Protein AF-A0A1A6C2M9-F1 (afdb_monomer)

Solvent-accessible surface area (backbone atoms only — not comparable to full-atom values): 7243 Å² total; per-residue (Å²): 136,85,80,81,74,80,56,70,44,82,43,79,40,51,77,85,44,47,68,56,46,50,74,72,33,90,80,65,69,95,48,69,64,40,36,74,71,62,27,26,37,24,34,24,44,74,85,78,39,56,46,25,40,37,33,43,41,79,43,71,50,96,66,31,34,19,48,74,43,74,50,57,32,81,93,55,53,95,74,54,60,69,48,54,54,52,47,55,51,64,70,33,82,91,36,91,54,75,44,73,80,75,63,88,85,41,54,72,58,55,52,44,42,48,73,67,64,58,78,138

Radius of gyration: 14.21 Å; Cα contacts (8 Å, |Δi|>4): 172; chains: 1; bounding box: 35×28×48 Å

Nearest PDB structures (foldseek):
  7ypu-assembly2_C  TM=8.501E-01  e=3.129E-03  Streptomyces lavendulae subsp. lavendulae
  7ypu-assembly1_A  TM=7.647E-01  e=2.414E-03  Streptomyces lavendulae subsp. lavendulae
  5c82-assembly1_A-2  TM=8.133E-01  e=8.280E-03  Streptomyces noursei
  6cw2-assembly3_D  TM=6.041E-01  e=1.391E-02  Saccharomyces cerevisiae S288C
  1ygh-assembly2_B  TM=6.141E-01  e=1.925E-02  Saccharomyces cerevisiae

Mean predicted aligned error: 4.07 Å

Secondary structure (DSSP, 8-state):
---PPPPEEEEE--GGGHHHHHHH-TT----HHHHHTT-EEEEEETTTEEEEEEEEEEEEETTEEEEEEEEE-GGGTTSSHHHHHHHHHHT-TT-SS-EE---TT-HHHHHHHHHTT---

InterPro domains:
  IPR000182 GNAT domain [PF00583] (30-115)
  IPR000182 GNAT domain [PS51186] (8-120)
  IPR016181 Acyl-CoA N-acyltransferase [SSF55729] (7-120)

pLDDT: mean 91.69, std 9.91, range [42.69, 98.12]

Foldseek 3Di:
DDPPDWDKDKAQDDPLQVVLCCVQDVPPPDCPVQSVVSQKIFIDTPNRHRQKIWGWDQLPPVRAIEREDIDGRPVRPPPCRLLVRLLVVVPDPVHPDYHYDDDPPPVVVVVSCVVNVDDD

Organism: NCBI:txid160660

Structure (mmCIF, N/CA/C/O backbone):
data_AF-A0A1A6C2M9-F1
#
_entry.id   AF-A0A1A6C2M9-F1
#
loop_
_atom_site.group_PDB
_atom_site.id
_atom_site.type_symbol
_atom_site.label_atom_id
_atom_site.label_alt_id
_atom_site.label_comp_id
_atom_site.label_asym_id
_atom_site.label_entity_id
_atom_site.label_seq_id
_atom_site.pdbx_PDB_ins_code
_atom_site.Cartn_x
_atom_site.Cartn_y
_atom_site.Cartn_z
_atom_site.occupancy
_atom_site.B_iso_or_equiv
_atom_site.auth_seq_id
_atom_site.auth_comp_id
_atom_site.auth_asym_id
_atom_site.auth_atom_id
_atom_site.pdbx_PDB_model_num
ATOM 1 N N . MET A 1 1 ? -10.059 -12.499 31.554 1.00 42.69 1 MET A N 1
ATOM 2 C CA . MET A 1 1 ? -10.371 -11.429 30.585 1.00 42.69 1 MET A CA 1
ATOM 3 C C . MET A 1 1 ? -9.821 -11.872 29.239 1.00 42.69 1 MET A C 1
ATOM 5 O O . MET A 1 1 ? -8.609 -11.904 29.084 1.00 42.69 1 MET A O 1
ATOM 9 N N . ILE A 1 2 ? -10.674 -12.349 28.331 1.00 43.16 2 ILE A N 1
ATOM 10 C CA . ILE A 1 2 ? -10.252 -12.726 26.974 1.00 43.16 2 ILE A CA 1
ATOM 11 C C . ILE A 1 2 ? -10.218 -11.424 26.175 1.00 43.16 2 ILE A C 1
ATOM 13 O O . ILE A 1 2 ? -11.256 -10.792 26.002 1.00 43.16 2 ILE A O 1
ATOM 17 N N . ILE A 1 3 ? -9.030 -10.980 25.770 1.00 48.72 3 ILE A N 1
ATOM 18 C CA . ILE A 1 3 ? -8.889 -9.841 24.861 1.00 48.72 3 ILE A CA 1
ATOM 19 C C . ILE A 1 3 ? -9.311 -10.356 23.484 1.00 48.72 3 ILE A C 1
ATOM 21 O O . ILE A 1 3 ? -8.635 -11.215 22.921 1.00 48.72 3 ILE A O 1
ATOM 25 N N . ALA A 1 4 ? -10.449 -9.891 22.968 1.00 56.03 4 ALA A N 1
ATOM 26 C CA . ALA A 1 4 ? -10.818 -10.153 21.584 1.00 56.03 4 ALA A CA 1
ATOM 27 C C . ALA A 1 4 ? -9.780 -9.468 20.685 1.00 56.03 4 ALA A C 1
ATOM 29 O O . ALA A 1 4 ? -9.603 -8.252 20.753 1.00 56.03 4 ALA A O 1
ATOM 30 N N . ILE A 1 5 ? -9.049 -10.254 19.897 1.00 62.09 5 ILE A N 1
ATOM 31 C CA . ILE A 1 5 ? -8.145 -9.717 18.881 1.00 62.09 5 ILE A CA 1
ATOM 32 C C . ILE A 1 5 ? -9.037 -9.309 17.703 1.00 62.09 5 ILE A C 1
ATOM 34 O O . ILE A 1 5 ? -9.737 -10.181 17.183 1.00 62.09 5 ILE A O 1
ATOM 38 N N . PRO A 1 6 ? -9.057 -8.027 17.301 1.00 69.94 6 PRO A N 1
ATOM 39 C CA . PRO A 1 6 ? -9.881 -7.593 16.183 1.00 69.94 6 PRO A CA 1
ATOM 40 C C . PRO A 1 6 ? -9.475 -8.353 14.921 1.00 69.94 6 PRO A C 1
ATOM 42 O O . PRO A 1 6 ? -8.284 -8.533 14.638 1.00 69.94 6 PRO A O 1
ATOM 45 N N . MET A 1 7 ? -10.466 -8.835 14.173 1.00 79.81 7 MET A N 1
ATOM 46 C CA . MET A 1 7 ? -10.200 -9.593 12.959 1.00 79.81 7 MET A CA 1
ATOM 47 C C . MET A 1 7 ? -9.854 -8.600 11.858 1.00 79.81 7 MET A C 1
ATOM 49 O O . MET A 1 7 ? -10.659 -7.740 11.508 1.00 79.81 7 MET A O 1
ATOM 53 N N . THR A 1 8 ? -8.640 -8.704 11.320 1.00 89.75 8 THR A N 1
ATOM 54 C CA . THR A 1 8 ? -8.222 -7.874 10.191 1.00 89.75 8 THR A CA 1
ATOM 55 C C . THR A 1 8 ? -8.089 -8.719 8.933 1.00 89.75 8 THR A C 1
ATOM 57 O O . THR A 1 8 ? -7.303 -9.673 8.909 1.00 89.75 8 THR A O 1
ATOM 60 N N . GLU A 1 9 ? -8.792 -8.328 7.880 1.00 94.38 9 GLU A N 1
ATOM 61 C CA . GLU A 1 9 ? -8.758 -8.931 6.550 1.00 94.38 9 GLU A CA 1
ATOM 62 C C . GLU A 1 9 ? -7.981 -8.033 5.575 1.00 94.38 9 GLU A C 1
ATOM 64 O O . GLU A 1 9 ? -8.121 -6.812 5.604 1.00 94.38 9 GLU A O 1
ATOM 69 N N . ILE A 1 10 ? -7.159 -8.625 4.701 1.00 96.06 10 ILE A N 1
ATOM 70 C CA . ILE A 1 10 ? -6.577 -7.907 3.560 1.00 96.06 10 ILE A CA 1
ATOM 71 C C . ILE A 1 10 ? -7.435 -8.208 2.337 1.00 96.06 10 ILE A C 1
ATOM 73 O O . ILE A 1 10 ? -7.563 -9.370 1.954 1.00 96.06 10 ILE A O 1
ATOM 77 N N . ARG A 1 11 ? -8.020 -7.174 1.730 1.00 95.81 11 ARG A N 1
ATOM 78 C CA . ARG A 1 11 ? -8.969 -7.327 0.619 1.00 95.81 11 ARG A CA 1
ATOM 79 C C . ARG A 1 11 ? -8.814 -6.230 -0.436 1.00 95.81 11 ARG A C 1
ATOM 81 O O . ARG A 1 11 ? -8.304 -5.151 -0.119 1.00 95.81 11 ARG A O 1
ATOM 88 N N . PRO A 1 12 ? -9.300 -6.448 -1.673 1.00 95.81 12 PRO A N 1
ATOM 89 C CA . PRO A 1 12 ? -9.447 -5.369 -2.640 1.00 95.81 12 PRO A CA 1
ATOM 90 C C . PRO A 1 12 ? -10.240 -4.197 -2.051 1.00 95.81 12 PRO A C 1
ATOM 92 O O . PRO A 1 12 ? -11.237 -4.385 -1.339 1.00 95.81 12 PRO A O 1
ATOM 95 N N . GLY A 1 13 ? -9.779 -2.984 -2.345 1.00 95.50 13 GLY A N 1
ATOM 96 C CA . GLY A 1 13 ? -10.482 -1.762 -1.993 1.00 95.50 13 GLY A CA 1
ATOM 97 C C . GLY A 1 13 ? -11.783 -1.635 -2.780 1.00 95.50 13 GLY A C 1
ATOM 98 O O . GLY A 1 13 ? -11.860 -1.981 -3.958 1.00 95.50 13 GLY A O 1
ATOM 99 N N . LYS A 1 14 ? -12.813 -1.109 -2.130 1.00 95.06 14 LYS A N 1
ATOM 100 C CA . LYS A 1 14 ? -14.101 -0.755 -2.725 1.00 95.06 14 LYS A CA 1
ATOM 101 C C . LYS A 1 14 ? -14.228 0.761 -2.731 1.00 95.06 14 LYS A C 1
ATOM 103 O O . LYS A 1 14 ? -13.739 1.429 -1.828 1.00 95.06 14 LYS A O 1
ATOM 108 N N . LEU A 1 15 ? -14.964 1.319 -3.692 1.00 94.44 15 LEU A N 1
ATOM 109 C CA . LEU A 1 15 ? -15.195 2.768 -3.745 1.00 94.44 15 LEU A CA 1
ATOM 110 C C . LEU A 1 15 ? -15.852 3.314 -2.457 1.00 94.44 15 LEU A C 1
ATOM 112 O O . LEU A 1 15 ? -15.631 4.463 -2.090 1.00 94.44 15 LEU A O 1
ATOM 116 N N . THR A 1 16 ? -16.606 2.478 -1.738 1.00 93.94 16 THR A N 1
ATOM 117 C CA . THR A 1 16 ? -17.181 2.798 -0.422 1.00 93.94 16 THR A CA 1
ATOM 118 C C . THR A 1 16 ? -16.140 2.977 0.687 1.00 93.94 16 THR A C 1
ATOM 120 O O . THR A 1 16 ? -16.459 3.595 1.694 1.00 93.94 16 THR A O 1
ATOM 123 N N . ASP A 1 17 ? -14.908 2.483 0.515 1.00 94.69 17 ASP A N 1
ATOM 124 C CA . ASP A 1 17 ? -13.803 2.702 1.458 1.00 94.69 17 ASP A CA 1
ATOM 125 C C . ASP A 1 17 ? -13.223 4.121 1.322 1.00 94.69 17 ASP A C 1
ATOM 127 O O . ASP A 1 17 ? -12.639 4.652 2.265 1.00 94.69 17 ASP A O 1
ATOM 131 N N . TYR A 1 18 ? -13.377 4.755 0.152 1.00 94.00 18 TYR A N 1
ATOM 132 C CA . TYR A 1 18 ? -12.710 6.014 -0.187 1.00 94.00 18 TYR A CA 1
ATOM 133 C C . TYR A 1 18 ? -12.971 7.162 0.808 1.00 94.00 18 TYR A C 1
ATOM 135 O O . TYR A 1 18 ? -11.992 7.800 1.200 1.00 94.00 18 TYR A O 1
ATOM 143 N N . PRO A 1 19 ? -14.206 7.406 1.303 1.00 92.44 19 PRO A N 1
ATOM 144 C CA . PRO A 1 19 ? -14.439 8.424 2.331 1.00 92.44 19 PRO A CA 1
ATOM 145 C C . PRO A 1 19 ? -13.612 8.200 3.604 1.00 92.44 19 PRO A C 1
ATOM 147 O O . PRO A 1 19 ? -13.095 9.157 4.176 1.00 92.44 19 PRO A O 1
ATOM 150 N N . GLN A 1 20 ? -13.434 6.941 4.019 1.00 93.31 20 GLN A N 1
ATOM 151 C CA . GLN A 1 20 ? -12.633 6.599 5.193 1.00 93.31 20 GLN A CA 1
ATOM 152 C C . GLN A 1 20 ? -11.142 6.829 4.934 1.00 93.31 20 GLN A C 1
ATOM 154 O O . GLN A 1 20 ? -10.455 7.366 5.797 1.00 93.31 20 GLN A O 1
ATOM 159 N N . LEU A 1 21 ? -10.637 6.462 3.750 1.00 95.25 21 LEU A N 1
ATOM 160 C CA . LEU A 1 21 ? -9.229 6.686 3.405 1.00 95.25 21 LEU A CA 1
ATOM 161 C C . LEU A 1 21 ? -8.882 8.183 3.385 1.00 95.25 21 LEU A C 1
ATOM 163 O O . LEU A 1 21 ? -7.847 8.581 3.915 1.00 95.25 21 LEU A O 1
ATOM 167 N N . VAL A 1 22 ? -9.776 9.01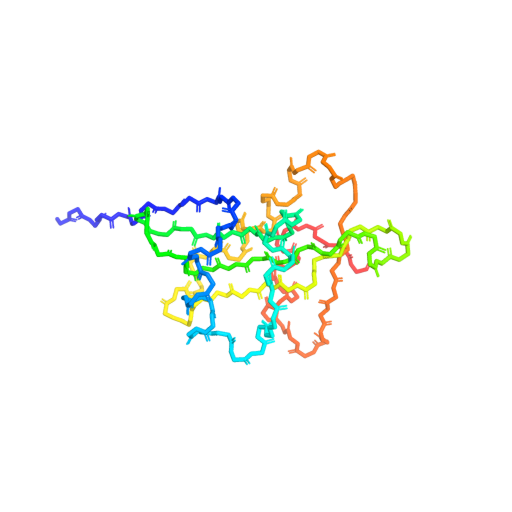3 2.834 1.00 94.56 22 VAL A N 1
ATOM 168 C CA . VAL A 1 22 ? -9.644 10.482 2.831 1.00 94.56 22 VAL A CA 1
ATOM 169 C C . VAL A 1 22 ? -9.573 11.041 4.254 1.00 94.56 22 VAL A C 1
ATOM 171 O O . VAL A 1 22 ? -8.828 11.986 4.498 1.00 94.56 22 VAL A O 1
ATOM 174 N N . ALA A 1 23 ? -10.289 10.443 5.212 1.00 93.88 23 ALA A N 1
ATOM 175 C CA . ALA A 1 23 ? -10.318 10.924 6.592 1.00 93.88 23 ALA A CA 1
ATOM 176 C C . ALA A 1 23 ? -8.957 10.834 7.314 1.00 93.88 23 ALA A C 1
ATOM 178 O O . ALA A 1 23 ? -8.729 11.588 8.258 1.00 93.88 23 ALA A O 1
ATOM 179 N N . TYR A 1 24 ? -8.045 9.947 6.889 1.00 95.25 24 TYR A N 1
ATOM 180 C CA . TYR A 1 24 ? -6.723 9.781 7.520 1.00 95.25 24 TYR A CA 1
ATOM 181 C C . TYR A 1 24 ? -5.522 9.964 6.580 1.00 95.25 24 TYR A C 1
ATOM 183 O O . TYR A 1 24 ? -4.359 9.860 7.007 1.00 95.25 24 TYR A O 1
ATOM 191 N N . ASP A 1 25 ? -5.781 10.231 5.304 1.00 96.00 25 ASP A N 1
ATOM 192 C CA . ASP A 1 25 ? -4.770 10.550 4.308 1.00 96.00 25 ASP A CA 1
ATOM 193 C C . ASP A 1 25 ? -5.160 11.796 3.513 1.00 96.00 25 ASP A C 1
ATOM 195 O O . ASP A 1 25 ? -5.753 11.730 2.437 1.00 96.00 25 ASP A O 1
ATOM 199 N N . GLU A 1 26 ? -4.764 12.949 4.047 1.00 91.50 26 GLU A N 1
ATOM 200 C CA . GLU A 1 26 ? -4.974 14.259 3.426 1.00 91.50 26 GLU A CA 1
ATOM 201 C C . GLU A 1 26 ? -4.333 14.383 2.029 1.00 91.50 26 GLU A C 1
ATOM 203 O O . GLU A 1 26 ? -4.745 15.221 1.229 1.00 91.50 26 GLU A O 1
ATOM 208 N N . PHE A 1 27 ? -3.359 13.525 1.699 1.00 90.94 27 PHE A N 1
ATOM 209 C CA . PHE A 1 27 ? -2.637 13.540 0.425 1.00 90.94 27 PHE A CA 1
ATOM 210 C C . PHE A 1 27 ? -3.105 12.448 -0.542 1.00 90.94 27 PHE A C 1
ATOM 212 O O . PHE A 1 27 ? -2.455 12.208 -1.570 1.00 90.94 27 PHE A O 1
ATOM 219 N N . ILE A 1 28 ? -4.220 11.766 -0.247 1.00 93.50 28 ILE A N 1
ATOM 220 C CA . ILE A 1 28 ? -4.685 10.648 -1.070 1.00 93.50 28 ILE A CA 1
ATOM 221 C C . ILE A 1 28 ? -4.973 11.071 -2.518 1.00 93.50 28 ILE A C 1
ATOM 223 O O . ILE A 1 28 ? -4.584 10.348 -3.438 1.00 93.50 28 ILE A O 1
ATOM 227 N N . GLY A 1 29 ? -5.517 12.272 -2.736 1.00 93.06 29 GLY A N 1
ATOM 228 C CA . GLY A 1 29 ? -5.943 12.740 -4.060 1.00 93.06 29 GLY A CA 1
ATOM 229 C C . GLY A 1 29 ? -7.127 11.934 -4.612 1.00 93.06 29 GLY A C 1
ATOM 230 O O . GLY A 1 29 ? -7.638 11.047 -3.936 1.00 93.06 29 GLY A O 1
ATOM 231 N N . ASP A 1 30 ? -7.569 12.229 -5.839 1.00 94.00 30 ASP A N 1
ATOM 232 C CA . ASP A 1 30 ? -8.649 11.469 -6.486 1.00 94.00 30 ASP A CA 1
ATOM 233 C C . ASP A 1 30 ? -8.167 10.075 -6.904 1.00 94.00 30 ASP A C 1
ATOM 235 O O . ASP A 1 30 ? -7.312 9.944 -7.776 1.00 94.00 30 ASP A O 1
ATOM 239 N N . ARG A 1 31 ? -8.728 9.038 -6.275 1.00 93.88 31 ARG A N 1
ATOM 240 C CA . ARG A 1 31 ? -8.351 7.630 -6.491 1.00 93.88 31 ARG A CA 1
ATOM 241 C C . ARG A 1 31 ? -9.463 6.779 -7.084 1.00 93.88 31 ARG A C 1
ATOM 243 O O . ARG A 1 31 ? -9.368 5.555 -7.093 1.00 93.88 31 ARG A O 1
ATOM 250 N N . ARG A 1 32 ? -10.530 7.395 -7.601 1.00 92.31 32 ARG A N 1
ATOM 251 C CA . ARG A 1 32 ? -11.684 6.655 -8.143 1.00 92.31 32 ARG A CA 1
ATOM 252 C C . ARG A 1 32 ? -11.292 5.690 -9.265 1.00 92.31 32 ARG A C 1
ATOM 254 O O . ARG A 1 32 ? -11.792 4.568 -9.289 1.00 92.31 32 ARG A O 1
ATOM 261 N N . GLN A 1 33 ? -10.376 6.102 -10.142 1.00 93.19 33 GLN A N 1
ATOM 262 C CA . GLN A 1 33 ? -9.857 5.249 -11.216 1.00 93.19 33 GLN A CA 1
ATOM 263 C C . GLN A 1 33 ? -9.002 4.098 -10.672 1.00 93.19 33 GLN A C 1
ATOM 265 O O . GLN A 1 33 ? -9.159 2.966 -11.118 1.00 93.19 33 GLN A O 1
ATOM 270 N N . ASP A 1 34 ? -8.180 4.349 -9.652 1.00 95.06 34 ASP A N 1
ATOM 271 C CA . ASP A 1 34 ? -7.322 3.327 -9.040 1.00 95.06 34 ASP A CA 1
ATOM 272 C C . ASP A 1 34 ? -8.143 2.237 -8.330 1.00 95.06 34 ASP A C 1
ATOM 274 O O . ASP A 1 34 ? -7.811 1.052 -8.403 1.00 95.06 34 ASP A O 1
ATOM 278 N N . PHE A 1 35 ? -9.268 2.604 -7.704 1.00 94.62 35 PHE A N 1
ATOM 279 C CA . PHE A 1 35 ? -10.239 1.632 -7.187 1.00 94.62 35 PHE A CA 1
ATOM 280 C C . PHE A 1 35 ? -10.851 0.780 -8.303 1.00 94.62 35 PHE A C 1
ATOM 282 O O . PHE A 1 35 ? -10.943 -0.438 -8.162 1.00 94.62 35 PHE A O 1
ATOM 289 N N . GLN A 1 36 ? -11.260 1.400 -9.414 1.00 92.81 36 GLN A N 1
ATOM 290 C CA . GLN A 1 36 ? -11.846 0.686 -10.555 1.00 92.81 36 GLN A CA 1
ATOM 291 C C . GLN A 1 36 ? -10.840 -0.251 -11.235 1.00 92.81 36 GLN A C 1
ATOM 293 O O . GLN A 1 36 ? -11.211 -1.348 -11.645 1.00 92.81 36 GLN A O 1
ATOM 298 N N . ALA A 1 37 ? -9.573 0.156 -11.316 1.00 92.19 37 ALA A N 1
ATOM 299 C CA . ALA A 1 37 ? -8.484 -0.639 -11.877 1.00 92.19 37 ALA A CA 1
ATOM 300 C C . ALA A 1 37 ? -7.982 -1.748 -10.930 1.00 92.19 37 ALA A C 1
ATOM 302 O O . ALA A 1 37 ? -7.144 -2.557 -11.323 1.00 92.19 37 ALA A O 1
ATOM 303 N N . GLY A 1 38 ? -8.470 -1.799 -9.684 1.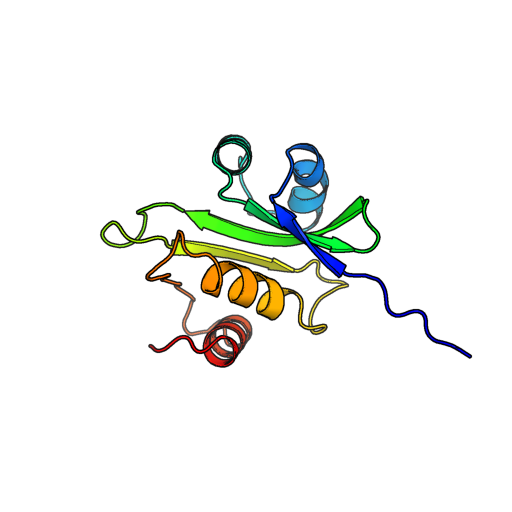00 92.56 38 GLY A N 1
ATOM 304 C CA . GLY A 1 38 ? -8.025 -2.769 -8.682 1.00 92.56 38 GLY A CA 1
ATOM 305 C C . GLY A 1 38 ? -6.619 -2.500 -8.133 1.00 92.56 38 GLY A C 1
ATOM 306 O O . GLY A 1 38 ? -5.997 -3.414 -7.595 1.00 92.56 38 GLY A O 1
ATOM 307 N N . GLY A 1 39 ? -6.116 -1.267 -8.261 1.00 95.06 39 GLY A N 1
ATOM 308 C CA . GLY A 1 39 ? -4.808 -0.849 -7.746 1.00 95.06 39 GLY A CA 1
ATOM 309 C C . GLY A 1 39 ? -4.793 -0.601 -6.235 1.00 95.06 39 GLY A C 1
ATOM 310 O O . GLY A 1 39 ? -3.723 -0.535 -5.631 1.00 95.06 39 GLY A O 1
ATOM 311 N N . ILE A 1 40 ? -5.966 -0.476 -5.602 1.00 97.25 40 ILE A N 1
ATOM 312 C CA . ILE A 1 40 ? -6.102 -0.239 -4.160 1.00 97.25 40 ILE A CA 1
ATOM 313 C C . ILE A 1 40 ? -6.418 -1.543 -3.423 1.00 97.25 40 ILE A C 1
ATOM 315 O O . ILE A 1 40 ? -7.400 -2.223 -3.717 1.00 97.25 40 ILE A O 1
ATOM 319 N N . THR A 1 41 ? -5.615 -1.855 -2.409 1.00 97.56 41 THR A N 1
ATOM 320 C CA . THR A 1 41 ? -5.855 -2.934 -1.438 1.00 97.56 41 THR A CA 1
ATOM 321 C C . THR A 1 41 ? -5.975 -2.325 -0.048 1.00 97.56 41 THR A C 1
ATOM 323 O O . THR A 1 41 ? -5.203 -1.430 0.296 1.00 97.56 41 THR A O 1
ATOM 326 N N . VAL A 1 42 ? -6.923 -2.793 0.760 1.00 97.75 42 VAL A N 1
ATOM 327 C CA . VAL A 1 42 ? -7.169 -2.275 2.112 1.00 97.75 42 VAL A CA 1
ATOM 328 C C . VAL A 1 42 ? -6.972 -3.354 3.168 1.00 97.75 42 VAL A C 1
ATOM 330 O O . VAL A 1 42 ? -7.157 -4.544 2.905 1.00 97.75 42 VAL A O 1
ATOM 333 N N . ALA A 1 43 ? -6.610 -2.920 4.372 1.00 97.19 43 ALA A N 1
ATOM 334 C CA . ALA A 1 43 ? -6.773 -3.712 5.577 1.00 97.19 43 ALA A CA 1
ATOM 335 C C . ALA A 1 43 ? -8.090 -3.301 6.237 1.00 97.19 43 ALA A C 1
ATOM 337 O O . ALA A 1 43 ? -8.229 -2.167 6.702 1.00 97.19 43 ALA A O 1
ATOM 338 N N . ASP A 1 44 ? -9.047 -4.216 6.233 1.00 94.94 44 ASP A N 1
ATOM 339 C CA . ASP A 1 44 ? -10.353 -4.055 6.853 1.00 94.94 44 ASP A CA 1
ATOM 340 C C . ASP A 1 44 ? -10.306 -4.609 8.273 1.00 94.94 44 ASP A C 1
ATOM 342 O O . ASP A 1 44 ? -9.884 -5.748 8.471 1.00 94.94 44 ASP A O 1
ATOM 346 N N . GLN A 1 45 ? -10.712 -3.806 9.250 1.00 89.94 45 GLN A N 1
ATOM 347 C CA . GLN A 1 45 ? -10.927 -4.258 10.612 1.00 89.94 45 GLN A CA 1
ATOM 348 C C . GLN A 1 45 ? -12.427 -4.420 10.873 1.00 89.94 45 GLN A C 1
ATOM 350 O O . GLN A 1 45 ? -13.202 -3.475 10.716 1.00 89.94 45 GLN A O 1
ATOM 355 N N . ASP A 1 46 ? -12.811 -5.622 11.302 1.00 85.44 46 ASP A N 1
ATOM 356 C CA . ASP A 1 46 ? -14.179 -5.981 11.690 1.00 85.44 46 ASP A CA 1
ATOM 357 C C . ASP A 1 46 ? -15.233 -5.837 10.563 1.00 85.44 46 ASP A C 1
ATOM 359 O O . ASP A 1 46 ? -16.430 -5.707 10.815 1.00 85.44 46 ASP A O 1
ATOM 363 N N . GLY A 1 47 ? -14.800 -5.916 9.300 1.00 76.81 47 GLY A N 1
ATOM 364 C CA . GLY A 1 47 ? -15.651 -6.080 8.117 1.00 76.81 47 GLY A CA 1
ATOM 365 C C . GLY A 1 47 ? -16.282 -4.797 7.571 1.00 76.81 47 GLY A C 1
ATOM 366 O O . GLY A 1 47 ? -17.100 -4.885 6.650 1.00 76.81 47 GLY A O 1
ATOM 367 N N . GLN A 1 48 ? -15.955 -3.628 8.133 1.00 70.81 48 GLN A N 1
ATOM 368 C CA . GLN A 1 48 ? -16.519 -2.339 7.705 1.00 70.81 48 GLN A CA 1
ATOM 369 C C . GLN A 1 48 ? -15.553 -1.149 7.750 1.00 70.81 48 GLN A C 1
ATOM 371 O O . GLN A 1 48 ? -15.896 -0.093 7.214 1.00 70.81 48 GLN A O 1
ATOM 376 N N . ILE A 1 49 ? -14.366 -1.272 8.354 1.00 86.44 49 ILE A N 1
ATOM 377 C CA . ILE A 1 49 ? -13.468 -0.125 8.546 1.00 86.44 49 ILE A CA 1
ATOM 378 C C . ILE A 1 49 ? -12.129 -0.389 7.863 1.00 86.44 49 ILE A C 1
ATOM 380 O O . ILE A 1 49 ? -11.299 -1.152 8.352 1.00 86.44 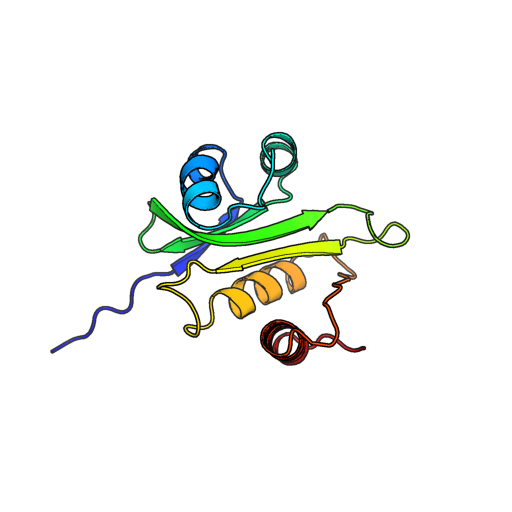49 ILE A O 1
ATOM 384 N N . ALA A 1 50 ? -11.882 0.299 6.746 1.00 95.06 50 ALA A N 1
ATOM 385 C CA . ALA A 1 50 ? -10.578 0.311 6.089 1.00 95.06 50 ALA A CA 1
ATOM 386 C C . ALA A 1 50 ? -9.565 1.138 6.908 1.00 95.06 50 ALA A C 1
ATOM 388 O O . ALA A 1 50 ? -9.457 2.355 6.752 1.00 95.06 50 ALA A O 1
ATOM 389 N N . VAL A 1 51 ? -8.813 0.476 7.790 1.00 96.12 51 VAL A N 1
ATOM 390 C CA . VAL A 1 51 ? -7.849 1.090 8.730 1.00 96.12 51 VAL A CA 1
ATOM 391 C C . VAL A 1 51 ? -6.427 1.198 8.170 1.00 96.12 51 VAL A C 1
ATOM 393 O O . VAL A 1 51 ? -5.543 1.799 8.781 1.00 96.12 51 VAL A O 1
ATOM 396 N N . ALA A 1 52 ? -6.174 0.621 7.002 1.00 97.19 52 ALA A N 1
ATOM 397 C CA . ALA A 1 52 ? -4.961 0.852 6.233 1.00 97.19 52 ALA A CA 1
ATOM 398 C C . ALA A 1 52 ? -5.234 0.612 4.752 1.00 97.19 52 ALA A C 1
ATOM 400 O O . ALA A 1 52 ? -6.169 -0.107 4.397 1.00 97.19 52 ALA A O 1
ATOM 401 N N . TYR A 1 53 ? -4.391 1.165 3.889 1.00 98.12 53 TYR A N 1
ATOM 402 C CA . TYR A 1 53 ? -4.437 0.872 2.467 1.00 98.12 53 TYR A CA 1
ATOM 403 C C . TYR A 1 53 ? -3.054 0.901 1.828 1.00 98.12 53 TYR A C 1
ATOM 405 O O . TYR A 1 53 ? -2.101 1.491 2.344 1.00 98.12 53 TYR A O 1
ATOM 413 N N . MET A 1 54 ? -2.982 0.262 0.673 1.00 97.69 54 MET A N 1
ATOM 414 C CA . MET A 1 54 ? -1.861 0.248 -0.244 1.00 97.69 54 MET A CA 1
ATOM 415 C C . MET A 1 54 ? -2.374 0.565 -1.648 1.00 97.69 54 MET A C 1
ATOM 417 O O . MET A 1 54 ? -3.447 0.104 -2.035 1.00 97.69 54 MET A O 1
ATOM 421 N N . HIS A 1 55 ? -1.585 1.324 -2.399 1.00 97.25 55 HIS A N 1
ATOM 422 C CA . HIS A 1 55 ? -1.802 1.607 -3.809 1.00 97.25 55 HIS A CA 1
ATOM 423 C C . HIS A 1 55 ? -0.631 1.071 -4.633 1.00 97.25 55 HIS A C 1
ATOM 425 O O . HIS A 1 55 ? 0.521 1.433 -4.374 1.00 97.25 55 HIS A O 1
ATOM 431 N N . ILE A 1 56 ? -0.941 0.233 -5.621 1.00 96.44 56 ILE A N 1
ATOM 432 C CA . ILE A 1 56 ? 0.007 -0.249 -6.621 1.00 96.44 56 ILE A CA 1
ATOM 433 C C . ILE A 1 56 ? -0.356 0.352 -7.972 1.00 96.44 56 ILE A C 1
ATOM 435 O O . ILE A 1 56 ? -1.438 0.109 -8.503 1.00 96.44 56 ILE A O 1
ATOM 439 N N . GLU A 1 57 ? 0.589 1.091 -8.543 1.00 94.75 57 GLU A N 1
ATOM 440 C CA . GLU A 1 57 ? 0.483 1.606 -9.900 1.00 94.75 57 GLU A CA 1
ATOM 441 C C . GLU A 1 57 ? 1.068 0.583 -10.873 1.00 94.75 57 GLU A C 1
ATOM 443 O O . GLU A 1 57 ? 2.225 0.160 -10.759 1.00 94.75 57 GLU A O 1
ATOM 448 N N . SER A 1 58 ? 0.251 0.171 -11.840 1.00 91.12 58 SER A N 1
ATOM 449 C CA . SER A 1 58 ? 0.677 -0.768 -12.876 1.00 91.12 58 SER A CA 1
ATOM 450 C C . SER A 1 58 ? 1.667 -0.088 -13.821 1.00 91.12 58 SER A C 1
ATOM 452 O O . SER A 1 58 ? 1.392 0.988 -14.340 1.00 91.12 58 SER A O 1
ATOM 454 N N . ALA A 1 59 ? 2.810 -0.734 -14.065 1.00 90.81 59 ALA A N 1
ATOM 455 C CA . ALA A 1 59 ? 3.837 -0.287 -15.011 1.00 90.81 59 ALA A CA 1
ATOM 456 C C . ALA A 1 59 ? 4.481 1.096 -14.741 1.00 90.81 59 ALA A C 1
ATOM 458 O O . ALA A 1 59 ? 5.099 1.670 -15.638 1.00 90.81 59 ALA A O 1
ATOM 459 N N . ALA A 1 60 ? 4.401 1.613 -13.511 1.00 93.44 60 ALA A N 1
ATOM 460 C CA . ALA A 1 60 ? 4.906 2.944 -13.156 1.00 93.44 60 ALA A CA 1
ATOM 461 C C . ALA A 1 60 ? 6.430 3.028 -12.934 1.00 93.44 60 ALA A C 1
ATOM 463 O O . ALA A 1 60 ? 6.985 4.126 -12.928 1.00 93.44 60 ALA A O 1
ATOM 464 N N . PHE A 1 61 ? 7.138 1.901 -12.787 1.00 94.25 61 PHE A N 1
ATOM 465 C CA . PHE A 1 61 ? 8.596 1.894 -12.637 1.00 94.25 61 PHE A CA 1
ATOM 466 C C . PHE A 1 61 ? 9.260 1.033 -13.710 1.00 94.25 61 PHE A C 1
ATOM 468 O O . PHE A 1 61 ? 9.347 -0.184 -13.578 1.00 94.25 61 PHE A O 1
ATOM 475 N N . LEU A 1 62 ? 9.732 1.663 -14.792 1.00 92.94 62 LEU A N 1
ATOM 476 C CA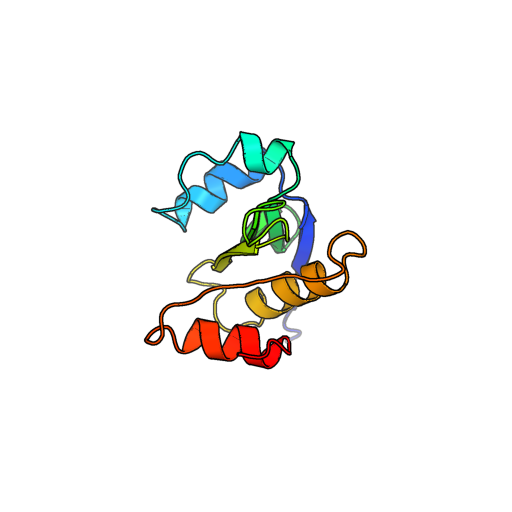 . LEU A 1 62 ? 10.362 0.969 -15.928 1.00 92.94 62 LEU A CA 1
ATOM 477 C C . LEU A 1 62 ? 9.473 -0.148 -16.515 1.00 92.94 62 LEU A C 1
ATOM 479 O O . LEU A 1 62 ? 9.963 -1.213 -16.884 1.00 92.94 62 LEU A O 1
ATOM 483 N N . GLY A 1 63 ? 8.156 0.075 -16.552 1.00 91.62 63 GLY A N 1
ATOM 484 C CA . GLY A 1 63 ? 7.183 -0.925 -16.997 1.00 91.62 63 GLY A CA 1
ATOM 485 C C . GLY A 1 63 ? 6.806 -1.968 -15.938 1.00 91.62 63 GLY A C 1
ATOM 486 O O . GLY A 1 63 ? 5.936 -2.796 -16.195 1.00 91.62 63 GLY A O 1
ATOM 487 N N . TRP A 1 64 ? 7.392 -1.912 -14.739 1.00 94.25 64 TRP A N 1
ATOM 488 C CA . TRP A 1 64 ? 7.049 -2.781 -13.612 1.00 94.25 64 TRP A CA 1
ATOM 489 C C . TRP A 1 64 ? 6.070 -2.119 -12.632 1.00 94.25 64 TRP A C 1
ATOM 491 O O . TRP A 1 64 ? 6.023 -0.888 -12.543 1.00 94.25 64 TRP A O 1
ATOM 501 N N . PRO A 1 65 ? 5.300 -2.922 -11.871 1.00 94.94 65 PRO A N 1
ATOM 502 C CA . PRO A 1 65 ? 4.467 -2.432 -10.779 1.00 94.94 65 PRO A CA 1
ATOM 503 C C . PRO A 1 65 ? 5.271 -1.667 -9.723 1.00 94.94 65 PRO A C 1
ATOM 505 O O . PRO A 1 65 ? 6.359 -2.093 -9.317 1.00 94.94 65 PRO A O 1
ATOM 508 N N . LEU A 1 66 ? 4.692 -0.569 -9.240 1.00 96.81 66 LEU A N 1
ATOM 509 C CA . LEU A 1 66 ? 5.243 0.256 -8.171 1.00 96.81 66 LEU A CA 1
ATOM 510 C C . LEU A 1 66 ? 4.262 0.305 -6.998 1.00 96.81 66 LEU A C 1
ATOM 512 O O . LEU A 1 66 ? 3.117 0.718 -7.164 1.00 96.81 66 LEU A O 1
ATOM 516 N N . LEU A 1 67 ? 4.731 -0.042 -5.801 1.00 97.00 67 LEU A N 1
ATOM 517 C CA . LEU A 1 67 ? 4.094 0.305 -4.536 1.00 97.00 67 LEU A CA 1
ATOM 518 C C . LEU A 1 67 ? 4.187 1.825 -4.354 1.00 97.00 67 LEU A C 1
ATOM 520 O O . LEU A 1 67 ? 5.125 2.342 -3.748 1.00 97.00 67 LEU A O 1
ATOM 524 N N . ALA A 1 68 ? 3.229 2.540 -4.936 1.00 95.75 68 ALA A N 1
ATOM 525 C CA . ALA A 1 68 ? 3.224 3.995 -4.993 1.00 95.75 68 ALA A CA 1
ATOM 526 C C . ALA A 1 68 ? 2.842 4.619 -3.648 1.00 95.75 68 ALA A C 1
ATOM 528 O O . ALA A 1 68 ? 3.260 5.731 -3.320 1.00 95.75 68 ALA A O 1
ATOM 529 N N . ARG A 1 69 ? 2.024 3.916 -2.854 1.00 95.94 69 ARG A N 1
ATOM 530 C CA . ARG A 1 69 ? 1.589 4.424 -1.554 1.00 95.94 69 ARG A CA 1
ATOM 531 C C . ARG A 1 69 ? 1.235 3.303 -0.592 1.00 95.94 69 ARG A C 1
ATOM 533 O O . ARG A 1 69 ? 0.657 2.294 -0.980 1.00 95.94 69 ARG A O 1
ATOM 540 N N . ILE A 1 70 ? 1.524 3.522 0.684 1.00 97.12 70 ILE A N 1
ATOM 541 C CA . ILE A 1 70 ? 0.998 2.715 1.780 1.00 97.12 70 ILE A CA 1
ATOM 542 C C . ILE A 1 70 ? 0.758 3.605 2.993 1.00 97.12 70 ILE A C 1
ATOM 544 O O . ILE A 1 70 ? 1.605 4.421 3.371 1.00 97.12 70 ILE A O 1
ATOM 548 N N . ARG A 1 71 ? -0.418 3.470 3.601 1.00 97.06 71 ARG A N 1
ATOM 549 C CA . ARG A 1 71 ? -0.844 4.295 4.728 1.00 97.06 71 ARG A CA 1
ATOM 550 C C . ARG A 1 71 ? -1.585 3.440 5.740 1.00 97.06 71 ARG A C 1
ATOM 552 O O . ARG A 1 71 ? -2.397 2.598 5.383 1.00 97.06 71 ARG A O 1
ATOM 559 N N . VAL A 1 72 ? -1.313 3.695 7.013 1.00 96.62 72 VAL A N 1
ATOM 560 C CA . VAL A 1 72 ? -2.020 3.086 8.142 1.00 96.62 72 VAL A CA 1
ATOM 561 C C . VAL A 1 72 ? -2.642 4.208 8.961 1.00 96.62 72 VAL A C 1
ATOM 563 O O . VAL A 1 72 ? -1.947 5.192 9.275 1.00 96.62 72 VAL A O 1
ATOM 566 N N . HIS A 1 73 ? -3.924 4.048 9.293 1.00 95.81 73 HIS A N 1
ATOM 567 C CA . HIS A 1 73 ? -4.666 4.941 10.173 1.00 95.81 73 HIS A CA 1
ATOM 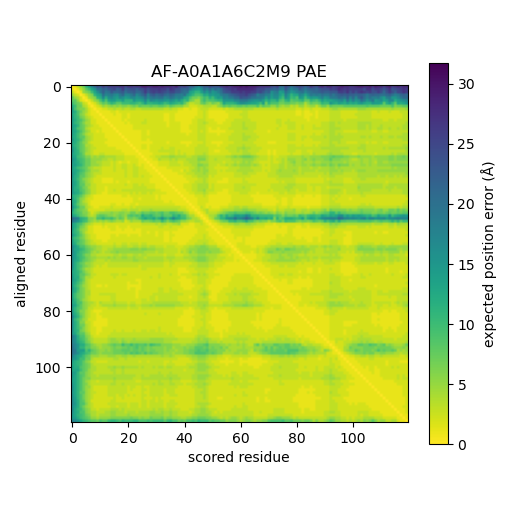568 C C . HIS A 1 73 ? -3.845 5.196 11.449 1.00 95.81 73 HIS A C 1
ATOM 570 O O . HIS A 1 73 ? -3.286 4.242 11.996 1.00 95.81 73 HIS A O 1
ATOM 576 N N . PRO A 1 74 ? -3.691 6.452 11.913 1.00 94.44 74 PRO A N 1
ATOM 577 C CA . PRO A 1 74 ? -2.805 6.784 13.029 1.00 94.44 74 PRO A CA 1
ATOM 578 C C . PRO A 1 74 ? -3.006 5.925 14.282 1.00 94.44 74 PRO A C 1
ATOM 580 O O . PRO A 1 74 ? -2.019 5.470 14.859 1.00 94.44 74 PRO A O 1
ATOM 583 N N . GLU A 1 75 ? -4.260 5.645 14.637 1.00 93.81 75 GLU A N 1
ATOM 584 C CA . GLU A 1 75 ? -4.638 4.843 15.812 1.00 93.81 75 GLU A CA 1
ATOM 585 C C . GLU A 1 75 ? -4.353 3.342 15.648 1.00 93.81 75 GLU A C 1
ATOM 587 O O . GLU A 1 75 ? -4.289 2.608 16.629 1.00 93.81 75 GLU A O 1
ATOM 592 N N . HIS A 1 76 ? -4.103 2.889 14.418 1.00 93.69 76 HIS A N 1
ATOM 593 C CA . HIS A 1 76 ? -3.835 1.492 14.070 1.00 93.69 76 HIS A CA 1
ATOM 594 C C . HIS A 1 76 ? -2.377 1.273 13.660 1.00 93.69 76 HIS A C 1
ATOM 596 O O . HIS A 1 76 ? -2.008 0.242 13.097 1.00 93.69 76 HIS A O 1
ATOM 602 N N . ARG A 1 77 ? -1.493 2.241 13.911 1.00 93.69 77 ARG A N 1
ATOM 603 C CA . ARG A 1 77 ? -0.064 2.085 13.614 1.00 93.69 77 ARG A CA 1
ATOM 604 C C . ARG A 1 77 ? 0.589 1.089 14.568 1.00 93.69 77 ARG A C 1
ATOM 606 O O . ARG A 1 77 ? 0.119 0.824 15.664 1.00 93.69 77 ARG A O 1
ATOM 613 N N . ARG A 1 78 ? 1.734 0.553 14.137 1.00 91.75 78 ARG A N 1
ATOM 614 C CA . ARG A 1 78 ? 2.586 -0.365 14.920 1.00 91.75 78 ARG A CA 1
ATOM 615 C C . ARG A 1 78 ? 1.951 -1.711 15.307 1.00 91.75 78 ARG A C 1
ATOM 617 O O . ARG A 1 78 ? 2.582 -2.452 16.047 1.00 91.75 78 ARG A O 1
ATOM 624 N N . CYS A 1 79 ? 0.811 -2.087 14.726 1.00 91.62 79 CYS A N 1
ATOM 625 C CA . CYS A 1 79 ? 0.212 -3.421 14.892 1.00 91.62 79 CYS A CA 1
ATOM 626 C C . CYS A 1 79 ? 0.439 -4.374 13.695 1.00 91.62 79 CYS A C 1
ATOM 628 O O . CYS A 1 79 ? -0.165 -5.436 13.615 1.00 91.62 79 CYS A O 1
ATOM 630 N N . GLY A 1 80 ? 1.322 -4.014 12.754 1.00 94.44 80 GLY A N 1
ATOM 631 C CA . GLY A 1 80 ? 1.731 -4.897 11.649 1.00 94.44 80 GLY A CA 1
ATOM 632 C C . GLY A 1 80 ? 0.900 -4.801 10.362 1.00 94.44 80 GLY A C 1
ATOM 633 O O . GLY A 1 80 ? 1.258 -5.445 9.383 1.00 94.44 80 GLY A O 1
ATOM 634 N N . LEU A 1 81 ? -0.137 -3.957 10.302 1.00 95.81 81 LEU A N 1
ATOM 635 C CA . LEU A 1 81 ? -0.994 -3.812 9.109 1.00 95.81 81 LEU A CA 1
ATOM 636 C C . LEU A 1 81 ? -0.230 -3.458 7.831 1.00 95.81 81 LEU A C 1
ATOM 638 O O . LEU A 1 81 ? -0.490 -4.032 6.779 1.00 95.81 81 LEU A O 1
ATOM 642 N N . GLY A 1 82 ? 0.742 -2.546 7.929 1.00 96.75 82 GLY A N 1
ATOM 643 C CA . GLY A 1 82 ? 1.568 -2.179 6.781 1.00 96.75 82 GLY A CA 1
ATOM 644 C C . GLY A 1 82 ? 2.346 -3.371 6.221 1.00 96.75 82 GLY A C 1
ATOM 645 O O . GLY A 1 82 ? 2.420 -3.532 5.011 1.00 96.75 82 GLY A O 1
ATOM 646 N N . LEU A 1 83 ? 2.879 -4.236 7.092 1.00 97.19 83 LEU A N 1
ATOM 647 C CA . LEU A 1 83 ? 3.625 -5.422 6.663 1.00 97.19 83 LEU A CA 1
ATOM 648 C C . LEU A 1 83 ? 2.702 -6.406 5.948 1.00 97.19 83 LEU A C 1
ATOM 650 O O . LEU A 1 83 ? 3.008 -6.823 4.838 1.00 97.19 83 LEU A O 1
ATOM 654 N N . ARG A 1 84 ? 1.529 -6.671 6.528 1.00 96.94 84 ARG A N 1
ATOM 655 C CA . ARG A 1 84 ? 0.530 -7.569 5.938 1.00 96.94 84 ARG A CA 1
ATOM 656 C C . ARG A 1 84 ? 0.055 -7.117 4.556 1.00 96.94 84 ARG A C 1
ATOM 658 O O . ARG A 1 84 ? -0.181 -7.957 3.695 1.00 96.94 84 ARG A O 1
ATOM 665 N N . LEU A 1 85 ? -0.088 -5.807 4.337 1.00 97.69 85 LEU A N 1
ATOM 666 C CA . LEU A 1 85 ? -0.418 -5.258 3.017 1.00 97.69 85 LEU A CA 1
ATOM 667 C C . LEU A 1 85 ? 0.694 -5.535 1.997 1.00 97.69 85 LEU A C 1
ATOM 669 O O . LEU A 1 85 ? 0.403 -6.000 0.899 1.00 97.69 85 LEU A O 1
ATOM 673 N N . VAL A 1 86 ? 1.956 -5.286 2.360 1.00 96.69 86 VAL A N 1
ATOM 674 C CA . VAL A 1 86 ? 3.093 -5.529 1.456 1.00 96.69 86 VAL A CA 1
ATOM 675 C C . VAL A 1 86 ? 3.255 -7.023 1.167 1.00 96.69 86 VAL A C 1
ATOM 677 O O . VAL A 1 86 ? 3.429 -7.401 0.013 1.00 96.69 86 VAL A O 1
ATOM 680 N N . GLU A 1 87 ? 3.127 -7.883 2.177 1.00 95.44 87 GLU A N 1
ATOM 681 C CA . GLU A 1 87 ? 3.159 -9.341 2.004 1.00 95.44 87 GLU A CA 1
ATOM 682 C C . GLU A 1 87 ? 2.053 -9.814 1.053 1.00 95.44 87 GLU A C 1
ATOM 684 O O . GLU A 1 87 ? 2.319 -10.598 0.143 1.00 95.44 87 GLU A O 1
ATOM 689 N N . ALA A 1 88 ? 0.830 -9.288 1.188 1.00 94.56 88 ALA A N 1
ATOM 690 C CA . ALA A 1 88 ? -0.259 -9.606 0.267 1.00 94.56 88 ALA A CA 1
ATOM 691 C C . ALA A 1 88 ? 0.074 -9.226 -1.187 1.00 94.56 88 ALA A C 1
ATOM 693 O O . ALA A 1 88 ? -0.236 -9.994 -2.095 1.00 94.56 88 ALA A O 1
ATOM 694 N N . ALA A 1 89 ? 0.751 -8.095 -1.420 1.00 93.69 89 ALA A N 1
ATOM 695 C CA . ALA A 1 89 ? 1.217 -7.728 -2.759 1.00 93.69 89 ALA A CA 1
ATOM 696 C C . ALA A 1 89 ? 2.326 -8.639 -3.289 1.00 93.69 89 ALA A C 1
ATOM 698 O O . ALA A 1 89 ? 2.359 -8.917 -4.484 1.00 93.69 89 ALA A O 1
ATOM 699 N N . MET A 1 90 ? 3.238 -9.082 -2.423 1.00 91.88 90 MET A N 1
ATOM 700 C CA . MET A 1 90 ? 4.339 -9.970 -2.804 1.00 91.88 90 MET A CA 1
ATOM 701 C C . MET A 1 90 ? 3.868 -11.382 -3.154 1.00 91.88 90 MET A C 1
ATOM 703 O O . MET A 1 90 ? 4.495 -12.052 -3.971 1.00 91.88 90 MET A O 1
ATOM 707 N N . HIS A 1 91 ? 2.773 -11.836 -2.545 1.00 90.06 91 HIS A N 1
ATOM 708 C CA . HIS A 1 91 ? 2.146 -13.121 -2.854 1.00 90.06 91 HIS A CA 1
ATOM 709 C C . HIS A 1 91 ? 1.190 -13.063 -4.053 1.00 90.06 91 HIS A C 1
ATOM 711 O O . HIS A 1 91 ? 0.660 -14.094 -4.470 1.00 90.06 91 HIS A O 1
ATOM 717 N N . ASP A 1 92 ? 0.979 -11.882 -4.629 1.00 89.44 92 ASP A N 1
ATOM 718 C CA . ASP A 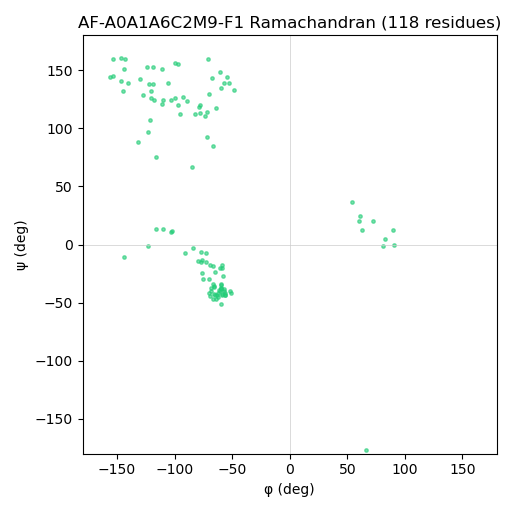1 92 ? 0.163 -11.712 -5.818 1.00 89.44 92 ASP A CA 1
ATOM 719 C C . ASP A 1 92 ? 0.940 -12.126 -7.075 1.00 89.44 92 ASP A C 1
ATOM 721 O O . ASP A 1 92 ? 1.890 -11.463 -7.497 1.00 89.44 92 ASP A O 1
ATOM 725 N N . ALA A 1 93 ? 0.501 -13.212 -7.716 1.00 83.56 93 ALA A N 1
ATOM 726 C CA . ALA A 1 93 ? 1.113 -13.743 -8.934 1.00 83.56 93 ALA A CA 1
ATOM 727 C C . ALA A 1 93 ? 1.136 -12.744 -10.109 1.00 83.56 93 ALA A C 1
ATOM 729 O O . ALA A 1 93 ? 1.906 -12.930 -11.053 1.00 83.56 93 ALA A O 1
ATOM 730 N N . ARG A 1 94 ? 0.328 -11.674 -10.063 1.00 84.69 94 ARG A N 1
ATOM 731 C CA . ARG A 1 94 ? 0.353 -10.584 -11.052 1.00 84.69 94 ARG A CA 1
ATOM 732 C C . ARG A 1 94 ? 1.619 -9.729 -10.959 1.00 84.69 94 ARG A C 1
ATOM 734 O O . ARG A 1 94 ? 1.934 -9.014 -11.908 1.00 84.69 94 ARG A O 1
ATOM 741 N N . HIS A 1 95 ? 2.351 -9.800 -9.847 1.00 84.12 95 HIS A N 1
ATOM 742 C CA . HIS A 1 95 ? 3.538 -8.992 -9.580 1.00 84.12 95 HIS A CA 1
ATOM 743 C C . HIS A 1 95 ? 4.791 -9.876 -9.458 1.00 84.12 95 HIS A C 1
ATOM 745 O O . HIS A 1 95 ? 5.321 -10.053 -8.362 1.00 84.12 95 HIS A O 1
ATOM 751 N N . PRO A 1 96 ? 5.346 -10.396 -10.573 1.00 85.31 96 PRO A N 1
ATOM 752 C CA . PRO A 1 96 ? 6.599 -11.164 -10.529 1.00 85.31 96 PRO A CA 1
ATOM 753 C C . PRO A 1 96 ? 7.774 -10.330 -9.989 1.00 85.31 96 PRO A C 1
ATOM 755 O O . PRO A 1 96 ? 8.790 -10.869 -9.550 1.00 85.31 96 PRO A O 1
ATOM 758 N N . ARG A 1 97 ? 7.635 -9.000 -10.033 1.00 91.50 97 ARG A N 1
ATOM 759 C CA . ARG A 1 97 ? 8.481 -8.034 -9.348 1.00 91.50 97 ARG A CA 1
ATOM 760 C C . ARG A 1 97 ? 7.637 -6.833 -8.931 1.00 91.50 97 ARG A C 1
ATOM 762 O O . ARG A 1 97 ? 6.794 -6.382 -9.703 1.00 91.50 97 ARG A O 1
ATOM 769 N N . LEU A 1 98 ? 7.907 -6.307 -7.741 1.00 94.75 98 LEU A N 1
ATOM 770 C CA . LEU A 1 98 ? 7.298 -5.093 -7.208 1.00 94.75 98 LEU A CA 1
ATOM 771 C C . LEU A 1 98 ? 8.410 -4.151 -6.757 1.00 94.75 98 LEU A C 1
ATOM 773 O O . LEU A 1 98 ? 9.304 -4.557 -6.014 1.00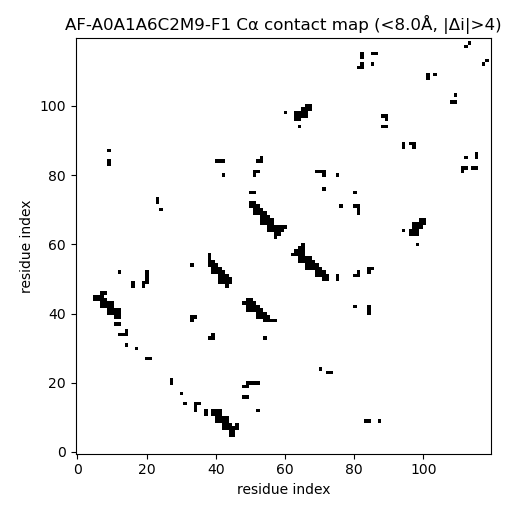 94.75 98 LEU A O 1
ATOM 777 N N . TYR A 1 99 ? 8.353 -2.906 -7.213 1.00 96.62 99 TYR A N 1
ATOM 778 C CA . TYR A 1 99 ? 9.265 -1.857 -6.773 1.00 96.62 99 TYR A CA 1
ATOM 779 C C . TYR A 1 99 ? 8.593 -0.975 -5.728 1.00 96.62 99 TYR A C 1
ATOM 781 O O . TYR A 1 99 ? 7.371 -0.878 -5.679 1.00 96.62 99 TYR A O 1
ATOM 789 N N . ALA A 1 100 ? 9.392 -0.314 -4.901 1.00 96.56 100 ALA A N 1
ATOM 790 C CA . ALA A 1 100 ? 8.932 0.689 -3.952 1.00 96.56 100 ALA A CA 1
ATOM 791 C C . ALA A 1 100 ? 9.985 1.791 -3.856 1.00 96.56 100 ALA A C 1
ATOM 793 O O . ALA A 1 100 ? 11.177 1.535 -4.033 1.00 96.56 100 ALA A O 1
ATOM 794 N N . THR A 1 101 ? 9.553 3.007 -3.546 1.00 94.94 101 THR A N 1
ATOM 7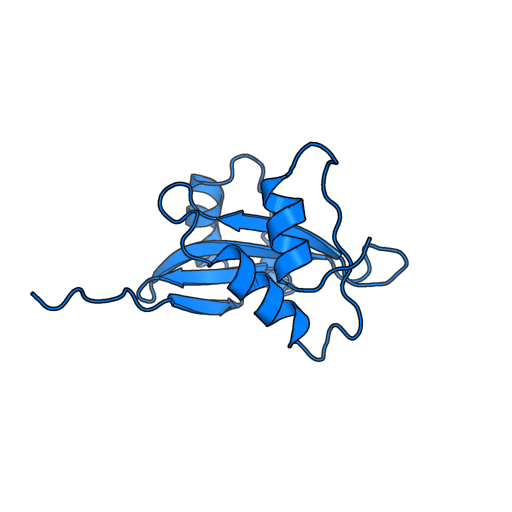95 C CA . THR A 1 101 ? 10.449 4.118 -3.229 1.00 94.94 101 THR A CA 1
ATOM 796 C C . THR A 1 101 ? 10.099 4.678 -1.861 1.00 94.94 101 THR A C 1
ATOM 798 O O . THR A 1 101 ? 8.975 4.560 -1.371 1.00 94.94 101 THR A O 1
ATOM 801 N N . SER A 1 102 ? 11.091 5.258 -1.200 1.00 95.81 102 SER A N 1
ATOM 802 C CA . SER A 1 102 ? 10.897 5.950 0.063 1.00 95.81 102 SER A CA 1
ATOM 803 C C . SER A 1 102 ? 12.011 6.962 0.246 1.00 95.81 102 SER A C 1
ATOM 805 O O . SER A 1 102 ? 13.165 6.676 -0.068 1.00 95.81 102 SER A O 1
ATOM 807 N N . GLU A 1 103 ? 11.674 8.101 0.842 1.00 96.50 103 GLU A N 1
ATOM 808 C CA . GLU A 1 103 ? 12.666 9.067 1.303 1.00 96.50 103 GLU A CA 1
ATOM 809 C C . GLU A 1 103 ? 13.687 8.398 2.230 1.00 96.50 103 GLU A C 1
ATOM 811 O O . GLU A 1 103 ? 13.337 7.528 3.042 1.00 96.50 103 GLU A O 1
ATOM 816 N N . GLN A 1 104 ? 14.947 8.832 2.142 1.00 96.44 104 GLN A N 1
ATOM 817 C CA . GLN A 1 104 ? 16.035 8.331 2.988 1.00 96.44 104 GLN A CA 1
ATOM 818 C C . GLN A 1 104 ? 15.754 8.581 4.479 1.00 96.44 104 GLN A C 1
ATOM 820 O O . GLN A 1 104 ? 16.096 7.764 5.331 1.00 96.44 104 GLN A O 1
ATOM 825 N N . SER A 1 105 ? 15.089 9.694 4.797 1.00 97.56 105 SER A N 1
ATOM 826 C CA . SER A 1 105 ? 14.708 10.070 6.162 1.00 97.56 105 SER A CA 1
ATOM 827 C C . SER A 1 105 ? 13.505 9.286 6.704 1.00 97.56 105 SER A C 1
ATOM 829 O O . SER A 1 105 ? 13.253 9.303 7.911 1.00 97.56 105 SER A O 1
ATOM 831 N N . ASN A 1 106 ? 12.764 8.566 5.857 1.00 96.38 106 ASN A N 1
ATOM 832 C CA . ASN A 1 106 ? 11.571 7.823 6.258 1.00 96.38 106 ASN A CA 1
ATOM 833 C C . ASN A 1 106 ? 11.935 6.431 6.805 1.00 96.38 106 ASN A C 1
ATOM 835 O O . ASN A 1 106 ? 11.598 5.388 6.242 1.00 96.38 106 ASN A O 1
ATOM 839 N N . ILE A 1 107 ? 12.619 6.425 7.952 1.00 96.50 107 ILE A N 1
ATOM 840 C CA . ILE A 1 107 ? 13.063 5.212 8.656 1.00 96.50 107 ILE A CA 1
ATOM 841 C C . ILE A 1 107 ? 11.926 4.198 8.903 1.00 96.50 107 ILE A C 1
ATOM 843 O O . ILE A 1 107 ? 12.168 2.997 8.731 1.00 96.50 107 ILE A O 1
ATOM 847 N N . PRO A 1 108 ? 10.686 4.604 9.262 1.00 95.56 108 PRO A N 1
ATOM 848 C CA . PRO A 1 108 ? 9.582 3.657 9.410 1.00 95.56 108 PRO A CA 1
ATOM 849 C C . PRO A 1 108 ? 9.280 2.873 8.129 1.00 95.56 108 PRO A C 1
ATOM 851 O O . PRO A 1 108 ? 9.076 1.662 8.202 1.00 95.56 108 PRO A O 1
ATOM 854 N N . MET A 1 109 ? 9.287 3.536 6.969 1.00 96.31 109 MET A N 1
ATOM 855 C CA . MET A 1 109 ? 9.066 2.882 5.679 1.00 96.31 109 MET A CA 1
ATOM 856 C C . MET A 1 109 ? 10.237 1.979 5.293 1.00 96.31 109 MET A C 1
ATOM 858 O O . MET A 1 109 ? 10.014 0.834 4.917 1.00 96.31 109 MET A O 1
ATOM 862 N N . GLN A 1 110 ? 11.479 2.441 5.467 1.00 96.75 110 GLN A N 1
ATOM 863 C CA . GLN A 1 110 ? 12.675 1.621 5.217 1.00 96.75 110 GLN A CA 1
ATOM 864 C C . GLN A 1 110 ? 12.648 0.327 6.047 1.00 96.75 110 GLN A C 1
ATOM 866 O O . GLN A 1 110 ? 12.892 -0.766 5.540 1.00 96.75 110 GLN A O 1
ATOM 871 N N . THR A 1 111 ? 12.260 0.437 7.321 1.00 96.19 111 THR A N 1
ATOM 872 C CA . THR A 1 111 ? 12.111 -0.718 8.219 1.00 96.19 111 THR A CA 1
ATOM 873 C C . THR A 1 111 ? 10.997 -1.655 7.755 1.00 96.19 111 THR A C 1
ATOM 875 O O . THR A 1 111 ? 11.163 -2.873 7.790 1.00 96.19 111 THR A O 1
ATOM 878 N N . LEU A 1 112 ? 9.854 -1.103 7.343 1.00 96.62 112 LEU A N 1
ATOM 879 C CA . LEU A 1 112 ? 8.729 -1.873 6.819 1.00 96.62 112 LEU A CA 1
ATOM 880 C C . LEU A 1 112 ? 9.131 -2.666 5.566 1.00 96.62 112 LEU A C 1
ATOM 882 O O . LEU A 1 112 ? 8.924 -3.876 5.529 1.00 96.62 112 LEU A O 1
ATOM 886 N N . LEU A 1 113 ? 9.738 -2.002 4.581 1.00 96.56 113 LEU A N 1
ATOM 887 C CA . LEU A 1 113 ? 10.172 -2.621 3.329 1.00 96.56 113 LEU A CA 1
ATOM 888 C C . LEU A 1 113 ? 11.249 -3.686 3.576 1.00 96.56 113 LEU A C 1
ATOM 890 O O . LEU A 1 113 ? 11.151 -4.789 3.046 1.00 96.56 113 LEU A O 1
ATOM 894 N N . GLY A 1 114 ? 12.226 -3.407 4.444 1.00 96.62 114 GLY A N 1
ATOM 895 C CA . GLY A 1 114 ? 1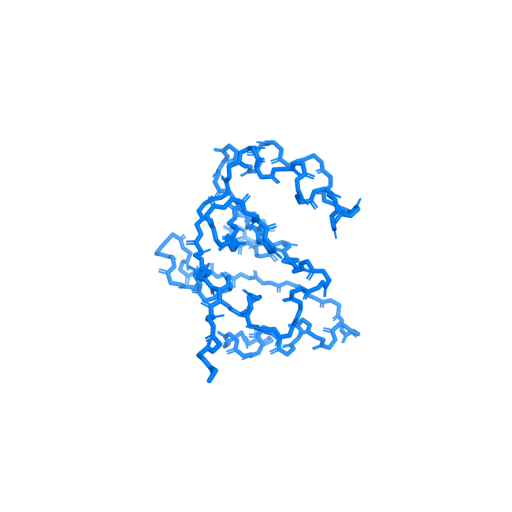3.248 -4.385 4.822 1.00 96.62 114 GLY A CA 1
ATOM 896 C C . GLY A 1 114 ? 12.663 -5.628 5.502 1.00 96.62 114 GLY A C 1
ATOM 897 O O . GLY A 1 114 ? 13.083 -6.744 5.205 1.00 96.62 114 GLY A O 1
ATOM 898 N N . ARG A 1 115 ? 11.645 -5.466 6.360 1.00 96.69 115 ARG A N 1
ATOM 899 C CA . ARG A 1 115 ? 10.922 -6.598 6.976 1.00 96.69 115 ARG A CA 1
ATOM 900 C C . ARG A 1 115 ? 10.129 -7.420 5.967 1.00 96.69 115 ARG A C 1
ATOM 902 O O . ARG A 1 115 ? 10.052 -8.630 6.131 1.00 96.69 115 ARG A O 1
ATOM 909 N N . ALA A 1 116 ? 9.587 -6.778 4.937 1.00 94.81 116 ALA A N 1
ATOM 910 C CA . ALA A 1 116 ? 8.951 -7.465 3.820 1.00 94.81 116 ALA A CA 1
ATOM 911 C C . ALA A 1 116 ? 9.967 -8.167 2.893 1.00 94.81 116 ALA A C 1
ATOM 913 O O . ALA A 1 116 ? 9.574 -8.899 1.997 1.00 94.81 116 ALA A O 1
ATOM 914 N N . GLY A 1 117 ? 11.277 -7.978 3.092 1.00 95.00 117 GLY A N 1
ATOM 915 C CA . GLY A 1 117 ? 12.321 -8.607 2.280 1.00 95.00 117 GLY A CA 1
ATOM 916 C C . GLY A 1 117 ? 12.752 -7.794 1.057 1.00 95.00 117 GLY A C 1
ATOM 917 O O . GLY A 1 117 ? 13.465 -8.323 0.199 1.00 95.00 117 GLY A O 1
ATOM 918 N N . ALA A 1 118 ? 12.362 -6.517 0.977 1.00 93.94 118 ALA A N 1
ATOM 919 C CA . ALA A 1 118 ? 12.878 -5.607 -0.038 1.00 93.94 118 ALA A CA 1
ATOM 920 C C . ALA A 1 118 ? 14.400 -5.447 0.093 1.00 93.94 118 ALA A C 1
ATOM 922 O O . ALA A 1 118 ? 14.965 -5.501 1.190 1.00 93.94 118 ALA A O 1
ATOM 923 N N . ARG A 1 119 ? 15.061 -5.229 -1.045 1.00 91.62 119 ARG A N 1
ATOM 924 C CA . ARG A 1 119 ? 16.504 -4.991 -1.132 1.00 91.62 119 ARG A CA 1
ATOM 925 C C . ARG A 1 119 ? 16.748 -3.634 -1.807 1.00 91.62 119 ARG A C 1
ATOM 927 O O . ARG A 1 119 ? 16.015 -3.350 -2.755 1.00 91.62 119 ARG A O 1
ATOM 934 N N . PRO A 1 120 ? 17.701 -2.819 -1.313 1.00 85.25 120 PRO A N 1
ATOM 935 C CA . PRO A 1 120 ? 18.072 -1.546 -1.934 1.00 85.25 120 PRO A CA 1
ATOM 936 C C . PRO A 1 120 ? 18.631 -1.710 -3.349 1.00 85.25 120 PRO A C 1
ATOM 938 O O . PRO A 1 120 ? 19.235 -2.775 -3.623 1.00 85.25 120 PRO A O 1
#

Sequence (120 aa):
MIIAIPMTEIRPGKLTDYPQLVAYDEFIGDRRQDFQAGGITVADQDGQIAVAYMHIESAAFLGWPLLARIRVHPEHRRCGLGLRLVEAAMHDARHPRLYATSEQSNIPMQTLLGRAGARP